Protein AF-A0A929XKJ4-F1 (afdb_monomer)

Structure (mmCIF, N/CA/C/O backbone):
data_AF-A0A929XKJ4-F1
#
_entry.id   AF-A0A929XKJ4-F1
#
loop_
_atom_site.group_PDB
_atom_site.id
_atom_site.type_symbol
_atom_site.label_atom_id
_atom_site.label_alt_id
_atom_site.label_comp_id
_atom_site.label_asym_id
_atom_site.label_entity_id
_atom_site.label_seq_id
_atom_site.pdbx_PDB_ins_code
_atom_site.Cartn_x
_atom_site.Cartn_y
_atom_site.Cartn_z
_atom_site.occupancy
_atom_site.B_iso_or_equiv
_atom_site.auth_seq_id
_atom_site.auth_comp_id
_atom_site.auth_asym_id
_atom_site.auth_atom_id
_atom_site.pdbx_PDB_model_num
ATOM 1 N N . TRP A 1 1 ? 1.864 -1.726 -0.352 1.00 94.88 1 TRP A N 1
ATOM 2 C CA . TRP A 1 1 ? 0.412 -1.873 -0.652 1.00 94.88 1 TRP A CA 1
ATOM 3 C C . TRP A 1 1 ? -0.539 -1.506 0.495 1.00 94.88 1 TRP A C 1
ATOM 5 O O . TRP A 1 1 ? -1.708 -1.226 0.232 1.00 94.88 1 TRP A O 1
ATOM 15 N N . GLU A 1 2 ? -0.074 -1.466 1.747 1.00 96.31 2 GLU A N 1
ATOM 16 C CA . GLU A 1 2 ? -0.914 -1.208 2.932 1.00 96.31 2 GLU A CA 1
ATOM 17 C C . GLU A 1 2 ? -1.768 0.070 2.846 1.00 96.31 2 GLU A C 1
ATOM 19 O O . GLU A 1 2 ? -2.959 0.034 3.145 1.00 96.31 2 GLU A O 1
ATOM 24 N N . VAL A 1 3 ? -1.191 1.184 2.371 1.00 96.25 3 VAL A N 1
ATOM 25 C CA . VAL A 1 3 ? -1.891 2.477 2.230 1.00 96.25 3 VAL A CA 1
ATOM 26 C C . VAL A 1 3 ? -3.158 2.346 1.383 1.00 96.25 3 VAL A C 1
ATOM 28 O O . VAL A 1 3 ? -4.227 2.786 1.802 1.00 96.25 3 VAL A O 1
ATOM 31 N N . PHE A 1 4 ? -3.063 1.695 0.221 1.00 96.81 4 PHE A N 1
ATOM 32 C CA . PHE A 1 4 ? -4.204 1.495 -0.672 1.00 96.81 4 PHE A CA 1
ATOM 33 C C . PHE A 1 4 ? -5.299 0.658 -0.018 1.00 96.81 4 PHE A C 1
ATOM 35 O O . PHE A 1 4 ? -6.468 1.035 -0.046 1.00 96.81 4 PHE A O 1
ATOM 42 N N . LEU A 1 5 ? -4.927 -0.467 0.590 1.00 97.38 5 LEU A N 1
ATOM 43 C CA . LEU A 1 5 ? -5.884 -1.387 1.199 1.00 97.38 5 LEU A CA 1
ATOM 44 C C . LEU A 1 5 ? -6.630 -0.738 2.374 1.00 97.38 5 LEU A C 1
ATOM 46 O O . LEU A 1 5 ? -7.846 -0.889 2.481 1.00 97.38 5 LEU A O 1
ATOM 50 N N . VAL A 1 6 ? -5.936 0.035 3.211 1.00 96.75 6 VAL A N 1
ATOM 51 C CA . VAL A 1 6 ? -6.569 0.774 4.312 1.00 96.75 6 VAL A CA 1
ATOM 52 C C . VAL A 1 6 ? -7.458 1.899 3.776 1.00 96.75 6 VAL A C 1
ATOM 54 O O . VAL A 1 6 ? -8.639 1.958 4.109 1.00 96.75 6 VAL A O 1
ATOM 57 N N . GLN A 1 7 ? -6.931 2.777 2.916 1.00 95.44 7 GLN A N 1
ATOM 58 C CA . GLN A 1 7 ? -7.650 3.986 2.495 1.00 95.44 7 GLN A CA 1
ATOM 59 C C . GLN A 1 7 ? -8.780 3.715 1.495 1.00 95.44 7 GLN A C 1
ATOM 61 O O . GLN A 1 7 ? -9.824 4.359 1.559 1.00 95.44 7 GLN A O 1
ATOM 66 N N . SER A 1 8 ? -8.576 2.783 0.562 1.00 96.56 8 SER A N 1
ATOM 67 C CA . SER A 1 8 ? -9.511 2.543 -0.546 1.00 96.56 8 SER A CA 1
ATOM 68 C C . SER A 1 8 ? -10.480 1.401 -0.267 1.00 96.56 8 SER A C 1
ATOM 70 O O . SER A 1 8 ? -11.609 1.434 -0.751 1.00 96.56 8 SER A O 1
ATOM 72 N N . LEU A 1 9 ? -10.051 0.386 0.492 1.00 96.75 9 LEU A N 1
ATOM 73 C CA . LEU A 1 9 ? -10.843 -0.824 0.740 1.00 96.75 9 LEU A CA 1
ATOM 74 C C . LEU A 1 9 ? -11.269 -0.990 2.207 1.00 96.75 9 LEU A C 1
ATOM 76 O O . LEU A 1 9 ? -12.038 -1.901 2.505 1.00 96.75 9 LEU A O 1
ATOM 80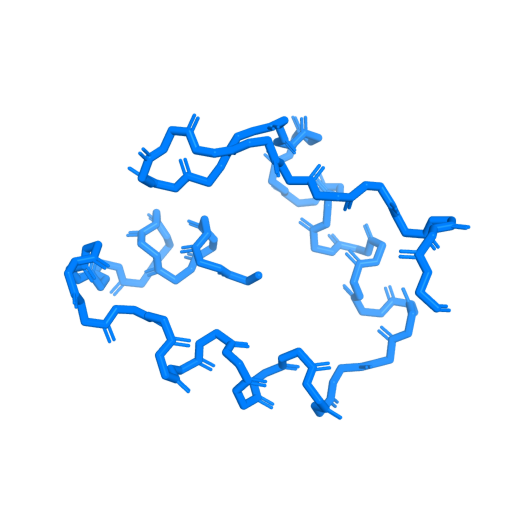 N N . GLY A 1 10 ? -10.823 -0.110 3.109 1.00 96.19 10 GLY A N 1
ATOM 81 C CA . GLY A 1 10 ? -11.270 -0.087 4.503 1.00 96.19 10 GLY A CA 1
ATOM 82 C C . GLY A 1 10 ? -10.709 -1.214 5.370 1.00 96.19 10 GLY A C 1
ATOM 83 O O . GLY A 1 10 ? -11.353 -1.606 6.342 1.00 96.19 10 GLY A O 1
ATOM 84 N N . PHE A 1 11 ? -9.538 -1.756 5.027 1.00 96.56 11 PHE A N 1
ATOM 85 C CA . PHE A 1 11 ? -8.851 -2.723 5.886 1.00 96.56 11 PHE A CA 1
ATOM 86 C C . PHE A 1 11 ? -8.406 -2.081 7.204 1.00 96.56 11 PHE A C 1
ATOM 88 O O . PHE A 1 11 ? -8.059 -0.899 7.250 1.00 96.56 11 PHE A O 1
ATOM 95 N N . SER A 1 12 ? -8.370 -2.883 8.271 1.00 95.81 12 SER A N 1
ATOM 96 C CA . SER A 1 12 ? -7.724 -2.480 9.520 1.00 95.81 12 SER A CA 1
ATOM 97 C C . SER A 1 12 ? -6.205 -2.413 9.325 1.00 95.81 12 SER A C 1
ATOM 99 O O . SER A 1 12 ? -5.653 -3.368 8.770 1.00 95.81 12 SER A O 1
ATOM 101 N N . PRO A 1 13 ? -5.514 -1.361 9.807 1.00 92.19 13 PRO A N 1
ATOM 102 C CA . PRO A 1 13 ? -4.052 -1.319 9.827 1.00 92.19 13 PRO A C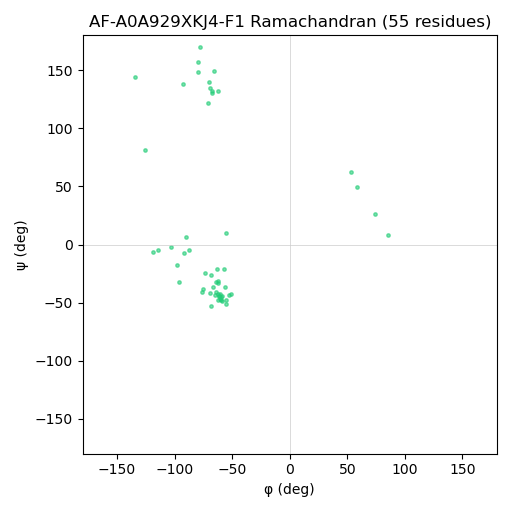A 1
ATOM 103 C C . PRO A 1 13 ? 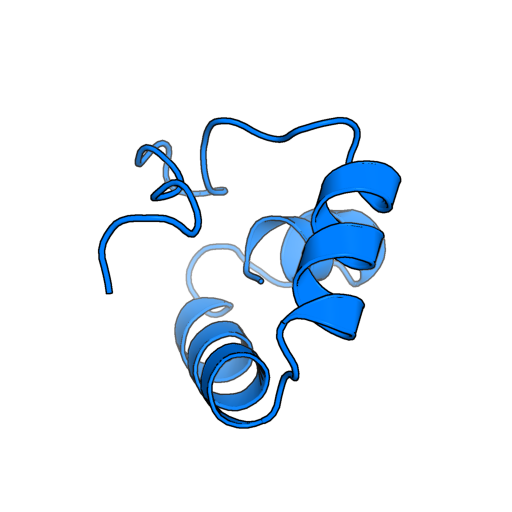-3.443 -2.578 10.461 1.00 92.19 13 PRO A C 1
ATOM 105 O O . PRO A 1 13 ? -2.569 -3.193 9.864 1.00 92.19 13 PRO A O 1
ATOM 108 N N . ASP A 1 14 ? -4.008 -3.058 11.572 1.00 91.75 14 ASP A N 1
ATOM 109 C CA . ASP A 1 14 ? -3.469 -4.202 12.324 1.00 91.75 14 ASP A CA 1
ATOM 110 C C . ASP A 1 14 ? -3.455 -5.531 11.537 1.00 91.75 14 ASP A C 1
ATOM 112 O O . ASP A 1 14 ? -2.720 -6.455 11.880 1.00 91.75 14 ASP A O 1
ATOM 116 N N . GLU A 1 15 ? -4.274 -5.655 10.487 1.00 88.94 15 GLU A N 1
ATOM 117 C CA . GLU A 1 15 ? -4.479 -6.907 9.740 1.00 88.94 15 GLU A CA 1
ATOM 118 C C . GLU A 1 15 ? -4.072 -6.800 8.261 1.00 88.94 15 GLU A C 1
ATOM 120 O O . GLU A 1 15 ? -4.082 -7.795 7.530 1.00 88.94 15 GLU A O 1
ATOM 125 N N . VAL A 1 16 ? -3.710 -5.601 7.791 1.00 95.31 16 VAL A N 1
ATOM 126 C CA . VAL A 1 16 ? -3.483 -5.336 6.363 1.00 95.31 16 VAL A CA 1
ATOM 127 C C . VAL A 1 16 ? -2.179 -5.943 5.838 1.00 95.31 16 VAL A C 1
ATOM 129 O O . VAL A 1 16 ? -2.085 -6.249 4.647 1.00 95.31 16 VAL A O 1
ATOM 132 N N . HIS A 1 17 ? -1.200 -6.160 6.721 1.00 91.81 17 HIS A N 1
ATOM 133 C CA . HIS A 1 17 ? 0.166 -6.541 6.362 1.00 91.81 17 HIS A CA 1
ATOM 134 C C . HIS A 1 17 ? 0.228 -7.805 5.497 1.00 91.81 17 HIS A C 1
ATOM 136 O O . HIS A 1 17 ? 0.773 -7.784 4.397 1.00 91.81 17 HIS A O 1
ATOM 142 N N . ALA A 1 18 ? -0.428 -8.887 5.928 1.00 92.88 18 ALA A N 1
ATOM 143 C CA . ALA A 1 18 ? -0.404 -10.158 5.202 1.00 92.88 18 ALA A CA 1
ATOM 144 C C . ALA A 1 18 ? -1.018 -10.055 3.792 1.00 92.88 18 ALA A C 1
ATOM 146 O O . ALA A 1 18 ? -0.598 -10.752 2.872 1.00 92.88 18 ALA A O 1
ATOM 147 N N . GLN A 1 19 ? -2.014 -9.182 3.600 1.00 95.12 19 GLN A N 1
ATOM 148 C CA . GLN A 1 19 ? -2.607 -8.952 2.279 1.00 95.12 19 GLN A CA 1
ATOM 149 C C . GLN A 1 19 ? -1.692 -8.093 1.404 1.00 95.12 19 GLN A C 1
ATOM 151 O O . GLN A 1 19 ? -1.536 -8.369 0.214 1.00 95.12 19 GLN A O 1
ATOM 156 N N . ALA A 1 20 ? -1.075 -7.065 1.994 1.00 95.00 20 ALA A N 1
ATOM 157 C CA . ALA A 1 20 ? -0.111 -6.222 1.307 1.00 95.00 20 ALA A CA 1
ATOM 158 C C . ALA A 1 20 ? 1.106 -7.030 0.836 1.00 95.00 20 ALA A C 1
ATOM 160 O O . ALA A 1 20 ? 1.472 -6.901 -0.327 1.00 95.00 20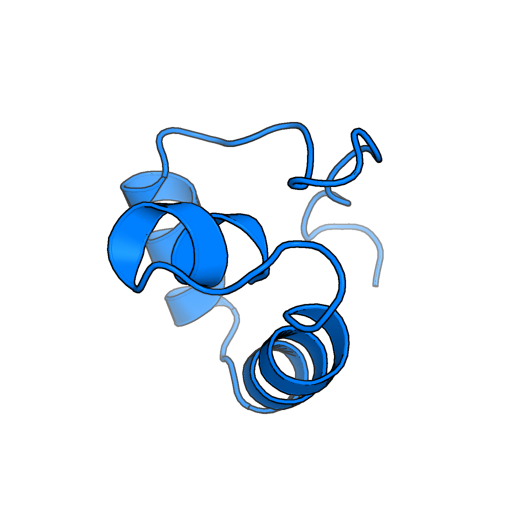 ALA A O 1
ATOM 161 N N . GLU A 1 21 ? 1.650 -7.919 1.670 1.00 93.06 21 GLU A N 1
ATOM 162 C CA . GLU A 1 21 ? 2.784 -8.786 1.330 1.00 93.06 21 GLU A CA 1
ATOM 163 C C . GLU A 1 21 ? 2.478 -9.673 0.110 1.00 93.06 21 GLU A C 1
ATOM 165 O O . GLU A 1 21 ? 3.282 -9.768 -0.819 1.00 93.06 21 GLU A O 1
ATOM 170 N N . VAL A 1 22 ? 1.289 -10.283 0.051 1.00 95.50 22 VAL A N 1
ATOM 171 C CA . VAL A 1 22 ? 0.874 -11.092 -1.111 1.00 95.50 22 VAL A CA 1
ATOM 172 C C . VAL A 1 22 ? 0.810 -10.244 -2.381 1.00 95.50 22 VAL A C 1
ATOM 174 O O . VAL A 1 22 ? 1.287 -10.669 -3.436 1.00 95.50 22 VAL A O 1
ATOM 177 N N . LEU A 1 23 ? 0.232 -9.044 -2.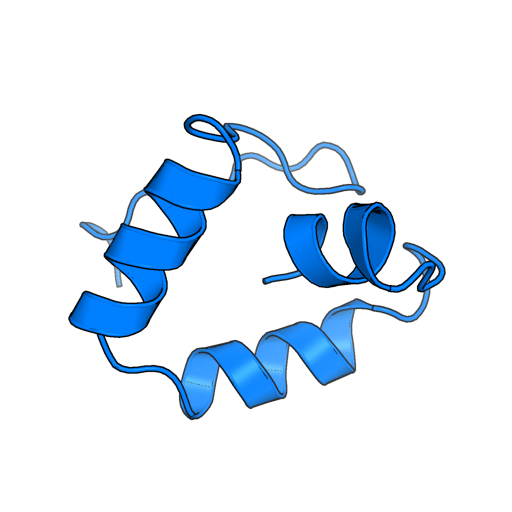296 1.00 95.44 23 LEU A N 1
ATOM 178 C CA . LEU A 1 23 ? 0.138 -8.140 -3.440 1.00 95.44 23 LEU A CA 1
ATOM 179 C C . LEU A 1 23 ? 1.511 -7.634 -3.877 1.00 95.44 23 LEU A C 1
ATOM 181 O O . LEU A 1 23 ? 1.747 -7.525 -5.077 1.00 95.44 23 LEU A O 1
ATOM 185 N N . GLU A 1 24 ? 2.427 -7.375 -2.947 1.00 92.00 24 GLU A N 1
ATOM 186 C CA . GLU A 1 24 ? 3.801 -6.955 -3.237 1.00 92.00 24 GLU A CA 1
ATOM 187 C C . GLU A 1 24 ? 4.533 -8.000 -4.077 1.00 92.00 24 GLU A C 1
ATOM 189 O O . GLU A 1 24 ? 5.054 -7.666 -5.140 1.00 92.00 24 GLU A O 1
ATOM 194 N N . HIS A 1 25 ? 4.457 -9.275 -3.693 1.00 92.81 25 HIS A N 1
ATOM 195 C CA . HIS A 1 25 ? 5.068 -10.370 -4.452 1.00 92.81 25 HIS A CA 1
ATOM 196 C C . HIS A 1 25 ? 4.402 -10.631 -5.813 1.00 92.81 25 HIS A C 1
ATOM 198 O O . HIS A 1 25 ? 5.041 -11.152 -6.728 1.00 92.81 25 HIS A O 1
ATOM 204 N N . ALA A 1 26 ? 3.118 -10.296 -5.960 1.00 94.69 26 ALA A N 1
ATOM 205 C CA . ALA A 1 26 ? 2.358 -10.504 -7.193 1.00 94.69 26 ALA A CA 1
ATOM 206 C C . ALA A 1 26 ? 2.383 -9.297 -8.152 1.00 94.69 26 ALA A C 1
ATOM 208 O O . ALA A 1 26 ? 1.875 -9.390 -9.273 1.00 94.69 26 ALA A O 1
ATOM 209 N N . SER A 1 27 ? 2.938 -8.158 -7.729 1.00 94.94 27 SER A N 1
ATOM 210 C CA . SER A 1 27 ? 2.886 -6.906 -8.485 1.00 94.94 27 SER A CA 1
ATOM 211 C C . SER A 1 27 ? 4.096 -6.715 -9.386 1.00 94.94 27 SER A C 1
ATOM 213 O O . SER A 1 27 ? 5.239 -6.926 -8.995 1.00 94.94 27 SER A O 1
ATOM 215 N N . SER A 1 28 ? 3.849 -6.236 -10.604 1.00 96.00 28 SER A N 1
ATOM 216 C CA . SER A 1 28 ? 4.923 -5.768 -11.485 1.00 96.00 28 SER A CA 1
ATOM 217 C C . SER A 1 28 ? 5.382 -4.351 -11.102 1.00 96.00 28 SER A C 1
ATOM 219 O O . SER A 1 28 ? 4.580 -3.585 -10.558 1.00 96.00 28 SER A O 1
ATOM 221 N N . PRO A 1 29 ? 6.614 -3.938 -11.458 1.00 93.81 29 PRO A N 1
ATOM 222 C CA . PRO A 1 29 ? 7.079 -2.566 -11.234 1.00 93.81 29 PRO A CA 1
ATOM 223 C C . PRO A 1 29 ? 6.172 -1.500 -11.866 1.00 93.81 29 PRO A C 1
ATOM 225 O O . PRO A 1 29 ? 5.946 -0.450 -11.276 1.00 93.81 29 PRO A O 1
ATOM 228 N N . GLU A 1 30 ? 5.597 -1.774 -13.044 1.00 96.12 30 GLU A N 1
ATOM 229 C CA . GLU A 1 30 ? 4.651 -0.855 -13.692 1.00 96.12 30 GLU A CA 1
ATOM 230 C C . GLU A 1 30 ? 3.391 -0.646 -12.842 1.00 96.12 30 GLU A C 1
ATOM 232 O O . GLU A 1 30 ? 2.922 0.484 -12.700 1.00 96.12 30 GLU A O 1
ATOM 237 N N . LEU A 1 31 ? 2.850 -1.722 -12.262 1.00 96.12 31 LEU A N 1
ATOM 238 C CA . LEU A 1 31 ? 1.681 -1.642 -11.389 1.00 96.12 31 LEU A CA 1
ATOM 239 C C . LEU A 1 31 ? 1.995 -0.854 -10.114 1.00 96.12 31 LEU A C 1
ATOM 241 O O . LEU A 1 31 ? 1.194 -0.009 -9.723 1.00 96.12 31 LEU A O 1
ATOM 245 N N . ILE A 1 32 ? 3.158 -1.097 -9.502 1.00 93.88 32 ILE A N 1
ATOM 246 C CA . I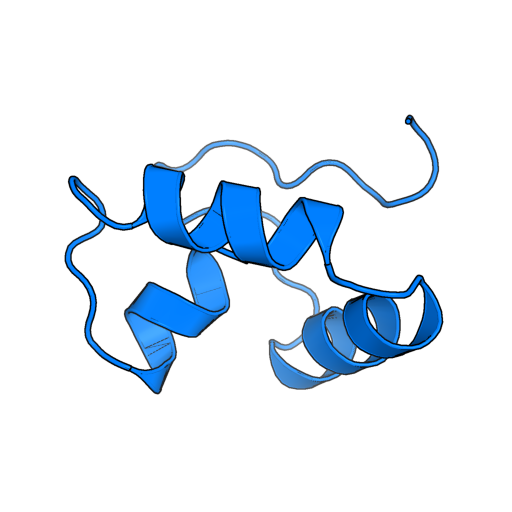LE A 1 32 ? 3.603 -0.353 -8.317 1.00 93.88 32 ILE A CA 1
ATOM 247 C C . ILE A 1 32 ? 3.729 1.138 -8.632 1.00 93.88 32 ILE A C 1
ATOM 249 O O . ILE A 1 32 ? 3.181 1.948 -7.895 1.00 93.88 32 ILE A O 1
ATOM 253 N N . ASN A 1 33 ? 4.357 1.512 -9.750 1.00 93.50 33 ASN A N 1
ATOM 254 C CA . ASN A 1 33 ? 4.504 2.921 -10.130 1.00 93.50 33 ASN A CA 1
ATOM 255 C C . ASN A 1 33 ? 3.146 3.615 -10.295 1.00 93.50 33 ASN A C 1
ATOM 257 O O . ASN A 1 33 ? 2.925 4.688 -9.745 1.00 93.50 33 ASN A O 1
ATOM 261 N N . ARG A 1 34 ? 2.193 2.968 -10.979 1.00 95.88 34 ARG A N 1
ATOM 262 C CA . ARG A 1 34 ? 0.832 3.513 -11.114 1.00 95.88 34 ARG A CA 1
ATOM 263 C C . ARG A 1 34 ? 0.100 3.608 -9.777 1.00 95.88 34 ARG A C 1
ATOM 265 O O . ARG A 1 34 ? -0.734 4.491 -9.611 1.00 95.88 34 ARG A O 1
ATOM 272 N N . LEU A 1 35 ? 0.371 2.693 -8.847 1.00 95.56 35 LEU A N 1
ATOM 273 C CA . LEU A 1 35 ? -0.202 2.732 -7.506 1.00 95.56 35 LEU A CA 1
ATOM 274 C C . LEU A 1 35 ? 0.363 3.899 -6.688 1.00 95.56 35 LEU A C 1
ATOM 276 O O . LEU A 1 35 ? -0.403 4.568 -6.004 1.00 95.56 35 LEU A O 1
ATOM 280 N N . VAL A 1 36 ? 1.670 4.154 -6.777 1.00 93.62 36 VAL A N 1
ATOM 281 C CA . VAL A 1 36 ? 2.320 5.313 -6.145 1.00 93.62 36 VAL A CA 1
ATOM 282 C C . VAL A 1 36 ? 1.699 6.613 -6.662 1.00 93.62 36 VAL A C 1
ATOM 284 O O . VAL A 1 36 ? 1.265 7.432 -5.856 1.00 93.62 36 VAL A O 1
ATOM 287 N N . ASP A 1 37 ? 1.551 6.751 -7.985 1.00 94.94 37 ASP A N 1
ATOM 288 C CA . ASP A 1 37 ? 0.897 7.913 -8.603 1.00 94.94 37 ASP A CA 1
ATOM 289 C C . ASP A 1 37 ? -0.567 8.058 -8.153 1.00 94.94 37 ASP A C 1
ATOM 291 O O . ASP A 1 37 ? -1.034 9.155 -7.854 1.00 94.94 37 ASP A O 1
ATOM 295 N N . PHE A 1 38 ? -1.309 6.946 -8.088 1.00 96.12 38 PHE A N 1
ATOM 296 C CA . PHE A 1 38 ? -2.706 6.936 -7.646 1.00 96.12 38 PHE A CA 1
ATOM 297 C C . PHE A 1 38 ? -2.873 7.410 -6.195 1.00 96.12 38 PHE A C 1
ATOM 299 O O . PHE A 1 38 ? -3.892 8.013 -5.862 1.00 96.12 38 PHE A O 1
ATOM 306 N N . LEU A 1 39 ? -1.890 7.129 -5.340 1.00 95.69 39 LEU A N 1
ATOM 307 C CA . LEU A 1 39 ? -1.900 7.473 -3.918 1.00 95.69 39 LEU A CA 1
ATOM 308 C C . LEU A 1 39 ? -1.286 8.850 -3.608 1.00 95.69 39 LEU A C 1
ATOM 310 O O . LEU A 1 39 ? -1.154 9.174 -2.430 1.00 95.69 39 LEU A O 1
ATOM 314 N N . ASP A 1 40 ? -0.937 9.641 -4.628 1.00 94.56 40 ASP A N 1
ATOM 315 C CA . ASP A 1 40 ? -0.306 10.964 -4.491 1.00 94.56 40 ASP A CA 1
ATOM 316 C C . ASP A 1 40 ? 1.037 10.920 -3.730 1.00 94.56 40 ASP A C 1
ATOM 318 O O . ASP A 1 40 ? 1.262 11.669 -2.782 1.00 94.56 40 ASP A O 1
ATOM 322 N N . ASP A 1 41 ? 1.922 10.002 -4.144 1.00 92.00 41 ASP A N 1
ATOM 323 C CA . ASP A 1 41 ? 3.290 9.821 -3.620 1.00 92.00 41 ASP A CA 1
ATOM 324 C C . ASP A 1 41 ? 3.364 9.665 -2.081 1.00 92.00 41 ASP A C 1
ATOM 326 O O . ASP A 1 41 ? 3.947 10.488 -1.362 1.00 92.00 41 ASP A O 1
ATOM 330 N N . PRO A 1 42 ? 2.751 8.603 -1.521 1.00 93.62 42 PRO A N 1
ATOM 331 C CA . PRO A 1 42 ? 2.727 8.401 -0.082 1.00 93.62 42 PRO A CA 1
ATOM 332 C C . PRO A 1 42 ? 4.134 8.092 0.449 1.00 93.62 42 PRO A C 1
ATOM 334 O O . PRO A 1 42 ? 4.821 7.195 -0.032 1.00 93.62 42 PRO A O 1
ATOM 337 N N . THR A 1 43 ? 4.534 8.784 1.517 1.00 92.06 43 THR A N 1
ATOM 338 C CA . THR A 1 43 ? 5.860 8.612 2.144 1.00 92.06 43 THR A CA 1
ATOM 339 C C . THR A 1 43 ? 5.856 7.688 3.360 1.00 92.06 43 THR A C 1
ATOM 341 O O . THR A 1 43 ? 6.915 7.216 3.768 1.00 92.06 43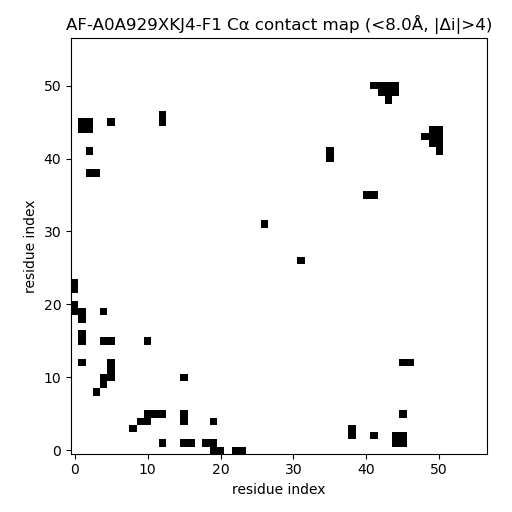 THR A O 1
ATOM 344 N N . HIS A 1 44 ? 4.685 7.426 3.949 1.00 92.81 44 HIS A N 1
ATOM 345 C CA . HIS A 1 44 ? 4.539 6.623 5.163 1.00 92.81 44 HIS A CA 1
ATOM 346 C C . HIS A 1 44 ? 3.399 5.612 5.028 1.00 92.81 44 HIS A C 1
ATOM 348 O O . HIS A 1 44 ? 2.366 5.900 4.416 1.00 92.81 44 HIS A O 1
ATOM 354 N N . CYS A 1 45 ? 3.578 4.427 5.611 1.00 92.38 45 CYS A N 1
ATOM 355 C CA . CYS A 1 45 ? 2.537 3.412 5.698 1.00 92.38 45 CYS A CA 1
ATOM 356 C C . CYS A 1 45 ? 1.527 3.753 6.819 1.00 92.38 45 CYS A C 1
ATOM 358 O O . CYS A 1 45 ? 1.775 4.652 7.630 1.00 92.38 45 CYS A O 1
ATOM 360 N N . PRO A 1 46 ? 0.390 3.038 6.916 1.00 91.00 46 PRO A N 1
ATOM 361 C CA . PRO A 1 46 ? -0.611 3.248 7.969 1.00 91.00 46 PRO A CA 1
ATOM 362 C C . PRO A 1 46 ? -0.074 3.110 9.406 1.00 91.00 46 PRO A C 1
ATOM 364 O O . PRO A 1 46 ? -0.673 3.656 10.329 1.00 91.00 46 PRO A O 1
ATOM 367 N N . HIS A 1 47 ? 1.057 2.424 9.589 1.00 90.25 47 HIS A N 1
ATOM 368 C CA . HIS A 1 47 ? 1.742 2.256 10.874 1.00 90.25 47 HIS A CA 1
ATOM 369 C C . HIS A 1 47 ? 2.739 3.385 11.197 1.00 90.25 47 HIS A C 1
ATOM 371 O O . HIS A 1 47 ? 3.297 3.422 12.291 1.00 90.25 47 HIS A O 1
ATOM 377 N N . GLY A 1 48 ? 2.956 4.323 10.268 1.00 87.38 48 GLY A N 1
ATOM 378 C CA . GLY A 1 48 ? 3.891 5.438 10.426 1.00 87.38 48 GLY A CA 1
ATOM 379 C C . GLY A 1 48 ? 5.339 5.116 10.051 1.00 87.38 48 GLY A C 1
ATOM 380 O O . GLY A 1 48 ? 6.215 5.948 10.278 1.00 87.38 48 GLY A O 1
ATOM 381 N N . GLU A 1 49 ? 5.608 3.945 9.473 1.00 89.50 49 GLU A N 1
ATOM 382 C CA . GLU A 1 49 ? 6.926 3.606 8.929 1.00 89.50 49 GLU A CA 1
ATOM 383 C C . GLU A 1 49 ? 7.118 4.244 7.550 1.00 89.50 49 GLU A C 1
ATOM 385 O O . GLU A 1 49 ? 6.156 4.427 6.802 1.00 89.50 49 GLU A O 1
ATOM 390 N N . ILE A 1 50 ? 8.360 4.590 7.207 1.00 89.56 50 ILE A N 1
ATOM 391 C CA . ILE A 1 50 ? 8.693 5.153 5.894 1.00 89.56 50 ILE A CA 1
ATOM 392 C C . ILE A 1 50 ? 8.487 4.075 4.828 1.00 89.56 50 ILE A C 1
ATOM 394 O O . ILE A 1 50 ? 9.004 2.966 4.961 1.00 89.56 50 ILE A O 1
ATOM 398 N N . ILE A 1 51 ? 7.767 4.410 3.756 1.00 86.44 51 ILE A N 1
ATOM 399 C CA . ILE A 1 51 ? 7.625 3.517 2.604 1.00 86.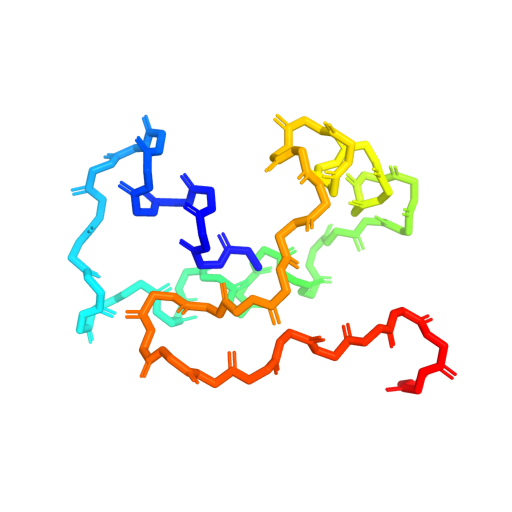44 51 ILE A CA 1
ATOM 400 C C . ILE A 1 51 ? 8.970 3.480 1.869 1.00 86.44 51 ILE A C 1
ATOM 402 O O . ILE A 1 51 ? 9.457 4.536 1.450 1.00 86.44 51 ILE A O 1
ATOM 406 N N . PRO A 1 52 ? 9.593 2.299 1.707 1.00 74.44 52 PRO A N 1
ATOM 407 C CA . PRO A 1 52 ? 10.843 2.199 0.978 1.00 74.44 52 PRO A CA 1
ATOM 408 C C . PRO A 1 52 ? 10.629 2.635 -0.470 1.00 74.44 52 PRO A C 1
ATOM 410 O O . PRO A 1 52 ? 9.684 2.219 -1.144 1.00 74.44 52 PRO A O 1
ATOM 413 N N . THR A 1 53 ? 11.522 3.498 -0.951 1.00 66.69 53 THR A N 1
ATOM 414 C CA . THR A 1 53 ? 11.524 3.858 -2.367 1.00 66.69 53 THR A CA 1
ATOM 415 C C . THR A 1 53 ? 11.986 2.651 -3.175 1.00 66.69 53 THR A C 1
ATOM 417 O O . THR A 1 53 ? 12.915 1.942 -2.793 1.00 66.69 53 THR A O 1
ATOM 420 N N . ILE A 1 54 ? 11.334 2.434 -4.315 1.00 60.12 54 ILE A N 1
ATOM 421 C CA . ILE A 1 54 ? 11.508 1.324 -5.270 1.00 60.12 54 ILE A CA 1
ATOM 422 C C . ILE A 1 54 ? 12.939 1.120 -5.826 1.00 60.12 54 ILE A C 1
ATOM 424 O O . ILE A 1 54 ? 13.119 0.370 -6.779 1.00 60.12 54 ILE A O 1
ATOM 428 N N . HIS A 1 55 ? 13.960 1.798 -5.297 1.00 47.06 55 HIS A N 1
ATOM 429 C CA . HIS A 1 55 ? 15.366 1.653 -5.692 1.00 47.06 55 HIS A CA 1
ATOM 430 C C . HIS A 1 55 ? 16.230 0.847 -4.716 1.00 47.06 55 HIS A C 1
ATOM 432 O O . HIS A 1 55 ? 17.394 0.606 -5.028 1.00 47.06 55 HIS A O 1
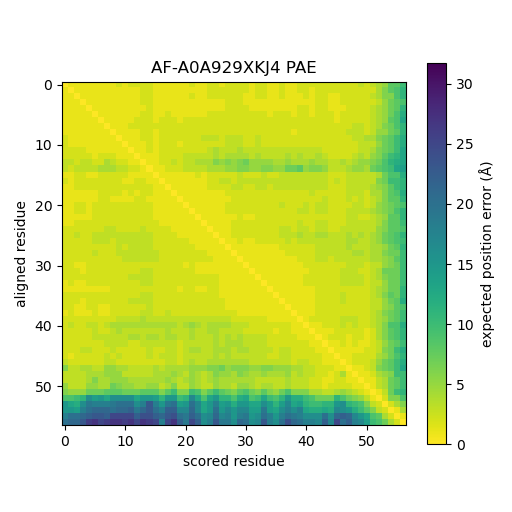ATOM 438 N N . GLU A 1 56 ? 15.692 0.385 -3.587 1.00 43.97 56 GLU A N 1
ATOM 439 C CA . GLU A 1 56 ? 16.420 -0.504 -2.675 1.00 43.97 56 GLU A CA 1
ATOM 440 C C . GLU A 1 56 ? 15.613 -1.774 -2.397 1.00 43.97 56 GLU A C 1
ATOM 442 O O . GLU A 1 56 ? 14.907 -1.877 -1.398 1.00 43.97 56 GLU A O 1
ATOM 447 N N . SER A 1 57 ? 15.676 -2.741 -3.316 1.00 40.34 57 SER A N 1
ATOM 448 C CA . SER A 1 57 ? 15.252 -4.138 -3.120 1.00 40.34 57 SER A CA 1
ATOM 449 C C . SER A 1 57 ? 15.948 -5.043 -4.130 1.00 40.34 57 SER A C 1
ATOM 451 O O . SER A 1 57 ? 15.838 -4.748 -5.342 1.00 40.34 57 SER A O 1
#

Radius of gyration: 10.71 Å; Cα contacts (8 Å, |Δi|>4): 40; chains: 1; bounding box: 28×22×26 Å

pLDDT: mean 89.87, std 12.72, range [40.34, 97.38]

Secondary structure (DSSP, 8-state):
-HHHHHHHH---HHHHHHHHHHHHHH--HHHHHHHHHHTTS--B-TTSPBPPPTT--

Solvent-accessible surface area (backbone atoms only — not comparable to full-atom values): 3557 Å² total; per-residue (Å²): 96,46,51,56,41,34,74,76,69,65,43,55,70,94,66,31,57,70,60,21,54,54,48,57,78,71,50,52,72,70,55,50,52,53,47,39,61,74,58,70,66,65,59,52,38,83,87,69,47,72,52,80,61,96,85,77,129

Mean predicted aligned error: 3.8 Å

Sequence (57 aa):
WEVFLVQSLGFSPDEVHAQAEVLEHASSPELINRLVDFLDDPTHCPHGEIIPTIHES

Nearest PDB structures (foldseek):
  8pvz-assembly1_A  TM=9.025E-01  e=1.243E-03  Deinococcus radiodurans
  5zr6-assembly1_A  TM=9.251E-01  e=1.872E-03  Mycobacterium tuberculosis
  2isy-assembly1_B  TM=8.758E-01  e=3.702E-03  Mycobacterium tuberculosis
  2isz-assembly1_B  TM=8.861E-01  e=5.206E-03  Mycobacterium tuberculosis
  2it0-assembly1_C  TM=8.663E-01  e=7.321E-03  Mycobacterium tuberculosis

Foldseek 3Di:
DQQCCCPPVNDDSVPSVVVVVVCVVVDDPVRVVVVCVVSVNDQAHPVGHGDDDPPPD